Protein AF-A0A5E7HAX0-F1 (afdb_monomer)

Solvent-accessible surface area (backbone atoms only — not comparable to full-atom values): 4078 Å² total; per-residue (Å²): 136,60,73,66,60,57,53,53,48,51,50,51,34,52,52,28,46,54,51,27,52,53,40,46,52,54,49,49,52,38,50,49,39,26,74,76,70,72,39,74,70,76,47,73,70,57,53,46,57,36,49,53,29,47,50,48,30,51,52,36,49,46,55,51,53,56,52,57,59,63,74,75,69,131

Radius of gyration: 17.05 Å; Cα contacts (8 Å, |Δi|>4): 41; chains: 1; bounding box: 45×19×43 Å

Sequence (74 aa):
MTETNLILALQALDEAYVAFKKENEQLDQKIEQCLHAGGPWPTEADYRVWTDAADALRKAGQVHGEEVASSHGG

Mean predicted aligned error: 8.0 Å

Foldseek 3Di:
DDPVVLVVLVVQLVVLVVQLVVLVVVQVVQVVCCVPPVHDHDDPVSVVSNVVSVVSNVVSVVVNVVVVVVVPDD

Nearest PDB structures (foldseek):
  8tsh-assembly1_I  TM=7.941E-01  e=4.690E+00  Caldimonas thermodepolymerans
  6ixg-assembly1_A  TM=5.336E-01  e=2.633E+00  Homo sapiens
  6ixf-assembly1_A  TM=5.070E-01  e=2.633E+00  Homo sapiens

Organism: Pseudomonas fluorescens (NCBI:txid294)

pLDDT: mean 81.89, std 14.36, range [34.59, 95.25]

Secondary structure (DSSP, 8-state):
--HHHHHHHHHHHHHHHHHHHHHHHHHHHHHHHHHHH-PPPPPHHHHHHHHHHHHHHHHHHHHHHHHHHHTS--

Structure (mmCIF, N/CA/C/O backbone):
data_AF-A0A5E7HAX0-F1
#
_entry.id   AF-A0A5E7HAX0-F1
#
loop_
_atom_site.group_PDB
_atom_site.id
_atom_site.type_symbol
_atom_s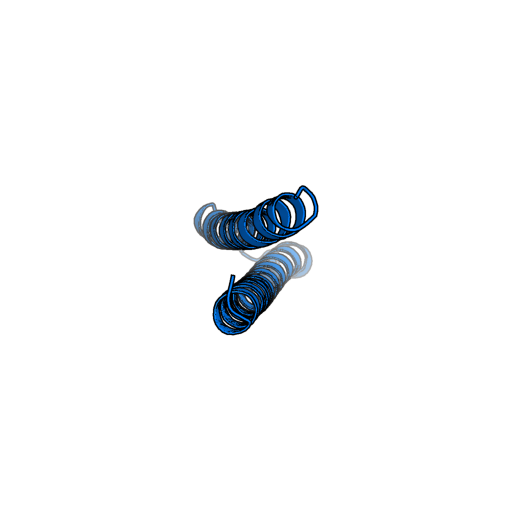ite.label_atom_id
_atom_site.label_alt_id
_atom_site.label_comp_id
_atom_site.label_asym_id
_atom_site.label_entity_id
_atom_site.label_seq_id
_atom_site.pdbx_PDB_ins_code
_atom_site.Cartn_x
_atom_site.Cartn_y
_atom_site.Cartn_z
_atom_site.occupancy
_atom_site.B_iso_or_equiv
_atom_site.auth_seq_id
_atom_site.auth_comp_id
_atom_site.auth_asym_id
_atom_site.auth_atom_id
_atom_site.pdbx_PDB_model_num
ATOM 1 N N . MET A 1 1 ? -20.063 2.803 23.951 1.00 53.19 1 MET A N 1
ATOM 2 C CA . MET A 1 1 ? -18.967 1.933 23.472 1.00 53.19 1 MET A CA 1
ATOM 3 C C . MET A 1 1 ? -17.957 1.774 24.592 1.00 53.19 1 MET A C 1
ATOM 5 O O . MET A 1 1 ? -17.750 2.734 25.321 1.00 53.19 1 MET A O 1
ATOM 9 N N . THR A 1 2 ? -17.408 0.577 24.787 1.00 64.06 2 THR A N 1
ATOM 10 C CA . THR A 1 2 ? -16.348 0.323 25.775 1.00 64.06 2 THR A CA 1
ATOM 11 C C . THR A 1 2 ? -15.000 0.779 25.212 1.00 64.06 2 THR A C 1
ATOM 13 O O . THR A 1 2 ? -14.790 0.694 24.003 1.00 64.06 2 THR A O 1
ATOM 16 N N . GLU A 1 3 ? -14.077 1.228 26.071 1.00 70.31 3 GLU A N 1
ATOM 17 C CA . GLU A 1 3 ? -12.693 1.608 25.708 1.00 70.31 3 GLU A CA 1
ATOM 18 C C . GLU A 1 3 ? -12.001 0.586 24.788 1.00 70.31 3 GLU A C 1
ATOM 20 O O . GLU A 1 3 ? -11.197 0.948 23.936 1.00 70.31 3 GLU A O 1
ATOM 25 N N . THR A 1 4 ? -12.364 -0.691 24.904 1.00 76.62 4 THR A N 1
ATOM 26 C CA . THR A 1 4 ? -11.835 -1.787 24.089 1.00 76.62 4 THR A CA 1
ATOM 27 C C . THR A 1 4 ? -12.097 -1.625 22.587 1.00 76.62 4 THR A C 1
ATOM 29 O O . THR A 1 4 ? -11.219 -1.956 21.797 1.00 76.62 4 THR A O 1
ATOM 32 N N . ASN A 1 5 ? -13.255 -1.097 22.171 1.00 77.81 5 ASN A N 1
ATOM 33 C CA . ASN A 1 5 ? -13.576 -0.949 20.742 1.00 77.81 5 ASN A CA 1
ATOM 34 C C . ASN A 1 5 ? -12.739 0.156 20.082 1.00 77.81 5 ASN A C 1
ATOM 36 O O . ASN A 1 5 ? -12.235 -0.034 18.978 1.00 77.81 5 ASN A O 1
ATOM 40 N N . LEU A 1 6 ? -12.512 1.259 20.803 1.00 78.00 6 LEU A N 1
ATOM 41 C CA . LEU A 1 6 ? -11.695 2.375 20.329 1.00 78.00 6 LEU A CA 1
ATOM 42 C C . LEU A 1 6 ? -10.220 1.972 20.182 1.00 78.00 6 LEU A C 1
ATOM 44 O O . LEU A 1 6 ? -9.579 2.316 19.192 1.00 78.00 6 LEU A O 1
ATOM 48 N N . ILE A 1 7 ? -9.687 1.208 21.144 1.00 83.69 7 ILE A N 1
ATOM 49 C CA . ILE A 1 7 ? -8.305 0.704 21.089 1.00 83.69 7 ILE A CA 1
ATOM 50 C C . ILE A 1 7 ? -8.108 -0.197 19.863 1.00 83.69 7 ILE A C 1
ATOM 52 O O . ILE A 1 7 ? -7.123 -0.039 19.146 1.00 83.69 7 ILE A O 1
ATOM 56 N N . LEU A 1 8 ? -9.057 -1.096 19.586 1.00 83.38 8 LEU A N 1
ATOM 57 C CA . LEU A 1 8 ? -8.992 -1.983 18.420 1.00 83.38 8 LEU A CA 1
ATOM 58 C C . LEU A 1 8 ? -9.082 -1.211 17.094 1.00 83.38 8 LEU A C 1
ATOM 60 O O . LEU A 1 8 ? -8.358 -1.535 16.154 1.00 83.38 8 LEU A O 1
ATOM 64 N N . ALA A 1 9 ? -9.924 -0.176 17.014 1.00 79.75 9 ALA A N 1
ATOM 65 C CA . ALA A 1 9 ? -10.040 0.660 15.819 1.00 79.75 9 ALA A CA 1
ATOM 66 C C . ALA A 1 9 ? -8.751 1.452 15.531 1.00 79.75 9 ALA A C 1
ATOM 68 O O . ALA A 1 9 ? -8.316 1.527 14.381 1.00 79.75 9 ALA A O 1
ATOM 69 N N . LEU A 1 10 ? -8.108 1.997 16.570 1.00 84.62 10 LEU A N 1
ATOM 70 C CA . LEU A 1 10 ? -6.821 2.692 16.449 1.00 84.62 10 LEU A CA 1
ATOM 71 C C . LEU A 1 10 ? -5.695 1.740 16.032 1.00 84.62 10 LEU A C 1
ATOM 73 O O . LEU A 1 10 ? -4.918 2.074 15.144 1.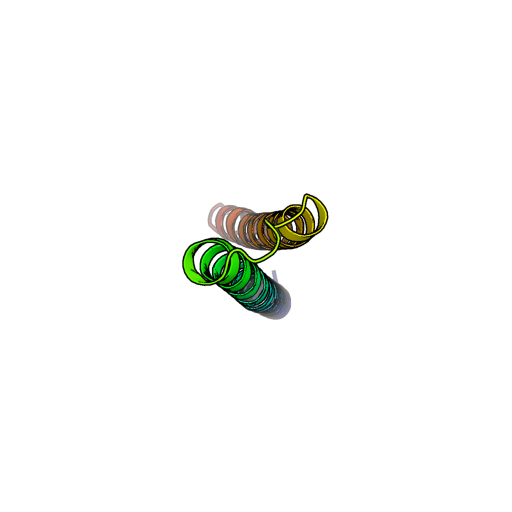00 84.62 10 LEU A O 1
ATOM 77 N N . GLN A 1 11 ? -5.647 0.533 16.603 1.00 87.69 11 GLN A N 1
ATOM 78 C CA . GLN A 1 11 ? -4.676 -0.488 16.199 1.00 87.69 11 GLN A CA 1
ATOM 79 C C . GLN A 1 11 ? -4.850 -0.891 14.730 1.00 87.69 11 GLN A C 1
ATOM 81 O O . GLN A 1 11 ? -3.872 -0.938 13.988 1.00 87.69 11 GLN A O 1
ATOM 86 N N . ALA A 1 12 ? -6.089 -1.116 14.286 1.00 85.81 12 ALA A N 1
ATOM 87 C CA . ALA A 1 12 ? -6.372 -1.443 12.891 1.00 85.81 12 ALA A CA 1
ATOM 88 C C . ALA A 1 12 ? -5.972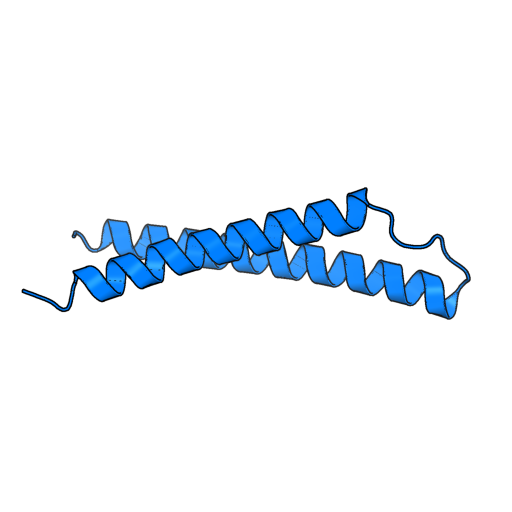 -0.308 11.930 1.00 85.81 12 ALA A C 1
ATOM 90 O O . ALA A 1 12 ? -5.488 -0.568 10.827 1.00 85.81 12 ALA A O 1
ATOM 91 N N . LEU A 1 13 ? -6.150 0.950 12.346 1.00 88.44 13 LEU A N 1
ATOM 92 C CA . LEU A 1 13 ? -5.733 2.116 11.571 1.00 88.44 13 LEU A CA 1
ATOM 93 C C . LEU A 1 13 ? -4.205 2.225 11.479 1.00 88.44 13 LEU A C 1
ATOM 95 O O . LEU A 1 13 ? -3.682 2.437 10.384 1.00 88.44 13 LEU A O 1
ATOM 99 N N . ASP A 1 14 ? -3.498 2.036 12.593 1.00 91.19 14 ASP A N 1
ATOM 100 C CA . ASP A 1 14 ? -2.033 2.054 12.637 1.00 91.19 14 ASP A CA 1
ATOM 101 C C . ASP A 1 14 ? -1.431 0.939 11.770 1.00 91.19 14 ASP A C 1
ATOM 103 O O . ASP A 1 14 ? -0.514 1.186 10.983 1.00 91.19 14 ASP A O 1
ATOM 107 N N . GLU A 1 15 ? -1.973 -0.279 11.847 1.00 91.19 15 GLU A N 1
ATOM 108 C CA . GLU A 1 15 ? -1.534 -1.404 11.015 1.00 91.19 15 GLU A CA 1
ATOM 109 C C . GLU A 1 15 ? -1.758 -1.136 9.521 1.00 91.19 15 GLU A C 1
ATOM 111 O O . GLU A 1 15 ? -0.847 -1.335 8.709 1.00 91.19 15 GLU A O 1
ATOM 116 N N . ALA A 1 16 ? -2.937 -0.623 9.150 1.00 90.88 16 ALA A N 1
ATOM 117 C CA . ALA A 1 16 ? -3.240 -0.255 7.769 1.00 90.88 16 ALA A CA 1
ATOM 118 C C . ALA A 1 16 ? -2.325 0.873 7.262 1.00 90.88 16 ALA A C 1
ATOM 120 O O . ALA A 1 16 ? -1.887 0.850 6.110 1.00 90.88 16 ALA A O 1
ATOM 121 N N . TYR A 1 17 ? -1.986 1.834 8.124 1.00 91.81 17 TYR A N 1
ATOM 122 C CA . TYR A 1 17 ? -1.076 2.927 7.793 1.00 91.81 17 TYR A CA 1
ATOM 123 C C . TYR A 1 17 ? 0.357 2.436 7.562 1.00 91.81 17 TYR A C 1
ATOM 125 O O . TYR A 1 17 ? 0.996 2.822 6.579 1.00 91.81 17 TYR A O 1
ATOM 133 N N . VAL A 1 18 ? 0.860 1.546 8.423 1.00 94.75 18 VAL A N 1
ATOM 134 C CA . VAL A 1 18 ? 2.189 0.937 8.263 1.00 94.75 18 VAL A CA 1
ATOM 135 C C . VAL A 1 18 ? 2.261 0.113 6.976 1.00 94.75 18 VAL A C 1
ATOM 137 O O . VAL A 1 18 ? 3.237 0.232 6.231 1.00 94.75 18 VAL A O 1
ATOM 140 N N . ALA A 1 19 ? 1.226 -0.680 6.684 1.00 92.44 19 ALA A N 1
ATOM 141 C CA . ALA A 1 19 ? 1.140 -1.457 5.451 1.00 92.44 19 ALA A CA 1
ATOM 142 C C . ALA A 1 19 ? 1.138 -0.551 4.210 1.00 92.44 19 ALA A C 1
ATOM 144 O O . ALA A 1 19 ? 1.957 -0.742 3.313 1.00 92.44 19 ALA A O 1
ATOM 145 N N . PHE A 1 20 ? 0.296 0.487 4.192 1.0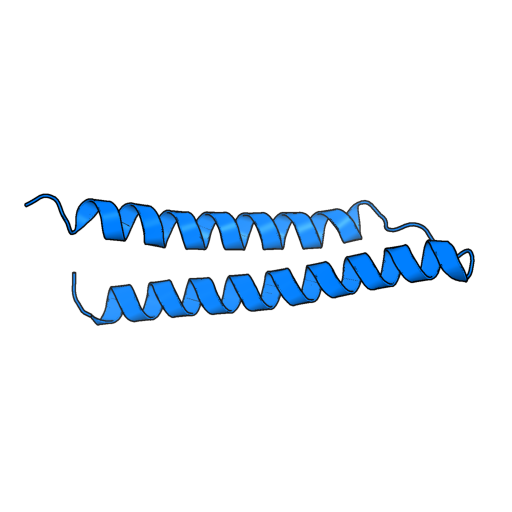0 93.62 20 PHE A N 1
ATOM 146 C CA . PHE A 1 20 ? 0.261 1.462 3.102 1.00 93.62 20 PHE A CA 1
ATOM 147 C C . PHE A 1 20 ? 1.620 2.131 2.882 1.00 93.62 20 PHE A C 1
ATOM 149 O O . PHE A 1 20 ? 2.106 2.174 1.754 1.00 93.62 20 PHE A O 1
ATOM 156 N N . LYS A 1 21 ? 2.273 2.602 3.951 1.00 95.25 21 LYS A N 1
ATOM 157 C CA . LYS A 1 21 ? 3.582 3.257 3.848 1.00 95.25 21 LYS A CA 1
ATOM 158 C C . LYS A 1 21 ? 4.632 2.335 3.225 1.00 95.25 21 LYS A C 1
ATOM 160 O O . LYS A 1 21 ? 5.405 2.776 2.379 1.00 95.25 21 LYS A O 1
ATOM 165 N N . LYS A 1 22 ? 4.642 1.060 3.619 1.00 95.06 22 LYS A N 1
ATOM 166 C CA . LYS A 1 22 ? 5.566 0.059 3.079 1.00 95.06 22 LYS A CA 1
ATOM 167 C C . LYS A 1 22 ? 5.341 -0.181 1.584 1.00 95.06 22 LYS A C 1
ATOM 169 O O . LYS A 1 22 ? 6.309 -0.255 0.831 1.00 95.06 22 LYS A O 1
ATOM 174 N N . GLU A 1 23 ? 4.092 -0.326 1.150 1.00 92.62 23 GLU A N 1
ATOM 175 C CA . GLU A 1 23 ? 3.784 -0.547 -0.269 1.00 92.62 23 GLU A CA 1
ATOM 176 C C . GLU A 1 23 ? 4.025 0.717 -1.108 1.00 92.62 23 GLU A C 1
ATOM 178 O O . GLU A 1 23 ? 4.499 0.625 -2.239 1.00 92.62 23 GLU A O 1
ATOM 183 N N . ASN A 1 24 ? 3.800 1.905 -0.537 1.00 93.19 24 ASN A N 1
ATOM 184 C CA . ASN A 1 24 ? 4.155 3.175 -1.168 1.00 93.19 24 ASN A CA 1
ATOM 185 C C . ASN A 1 24 ? 5.666 3.294 -1.398 1.00 93.19 24 ASN A C 1
ATOM 187 O O . ASN A 1 24 ? 6.089 3.608 -2.503 1.00 93.19 24 ASN A O 1
ATOM 191 N N . GLU A 1 25 ? 6.483 2.975 -0.390 1.00 94.69 25 GLU A N 1
ATOM 192 C CA . GLU A 1 25 ? 7.945 3.005 -0.519 1.00 94.69 25 GLU A CA 1
ATOM 193 C C . GLU A 1 25 ? 8.453 1.997 -1.565 1.00 94.69 25 GLU A C 1
ATOM 195 O O . GLU A 1 25 ? 9.348 2.309 -2.345 1.00 94.69 25 GLU A O 1
ATOM 200 N N . GLN A 1 26 ? 7.855 0.802 -1.640 1.00 92.00 26 GLN A N 1
ATOM 201 C CA . GLN A 1 26 ? 8.199 -0.184 -2.672 1.00 92.00 26 GLN A CA 1
ATOM 202 C C . GLN A 1 26 ? 7.860 0.297 -4.087 1.00 92.00 26 GLN A C 1
ATOM 204 O O . GLN A 1 26 ? 8.626 0.047 -5.022 1.00 92.00 26 GLN A O 1
ATOM 209 N N . LEU A 1 27 ? 6.713 0.959 -4.262 1.00 92.00 27 LEU A N 1
ATOM 210 C CA . LEU A 1 27 ? 6.314 1.515 -5.551 1.00 92.00 27 LEU A CA 1
ATOM 211 C C . LEU A 1 27 ? 7.241 2.667 -5.961 1.00 92.00 27 LEU A C 1
ATOM 213 O O . LEU A 1 27 ? 7.708 2.684 -7.101 1.00 92.00 27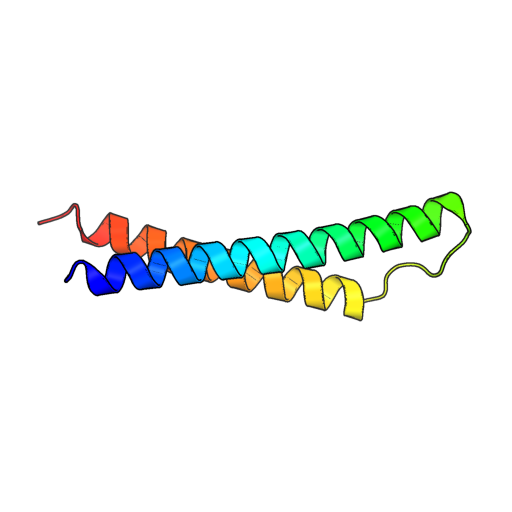 LEU A O 1
ATOM 217 N N . ASP A 1 28 ? 7.573 3.560 -5.027 1.00 92.38 28 ASP A N 1
ATOM 218 C CA . ASP A 1 28 ? 8.518 4.658 -5.250 1.00 92.38 28 ASP A CA 1
ATOM 219 C C . ASP A 1 28 ? 9.900 4.125 -5.653 1.00 92.38 28 ASP A C 1
ATOM 221 O O . ASP A 1 28 ? 10.443 4.537 -6.677 1.00 92.38 28 ASP A O 1
ATOM 225 N N . GLN A 1 29 ? 10.427 3.122 -4.941 1.00 90.69 29 GLN A N 1
ATOM 226 C CA . GLN A 1 29 ? 11.703 2.484 -5.291 1.00 90.69 29 GLN A CA 1
ATOM 227 C C . GLN A 1 29 ? 11.688 1.878 -6.701 1.00 90.69 29 GLN A C 1
ATOM 229 O O . GLN A 1 29 ? 12.679 1.974 -7.427 1.00 90.69 29 GLN A O 1
ATOM 234 N N . LYS A 1 30 ? 10.577 1.258 -7.119 1.00 88.94 30 LYS A N 1
ATOM 235 C CA . LYS A 1 30 ? 10.440 0.727 -8.485 1.00 88.94 30 LYS A CA 1
ATOM 236 C C . LYS A 1 30 ? 10.443 1.846 -9.517 1.00 88.94 30 LYS A C 1
ATOM 238 O O . LYS A 1 30 ? 11.144 1.733 -10.520 1.00 88.94 30 LYS A O 1
ATOM 243 N N . ILE A 1 31 ? 9.718 2.935 -9.268 1.00 89.44 31 ILE A N 1
ATOM 244 C CA . ILE A 1 31 ? 9.700 4.111 -10.148 1.00 89.44 31 ILE A CA 1
ATOM 245 C C . ILE A 1 31 ? 11.108 4.711 -10.265 1.00 89.44 31 ILE A C 1
ATOM 247 O O . ILE A 1 31 ? 11.579 4.954 -11.376 1.00 89.44 31 ILE A O 1
ATOM 251 N N . GLU A 1 32 ? 11.823 4.879 -9.153 1.00 90.69 32 GLU A N 1
ATOM 252 C CA . GLU A 1 32 ? 13.205 5.367 -9.153 1.00 90.69 32 GLU A CA 1
ATOM 253 C C . GLU A 1 32 ? 14.141 4.444 -9.947 1.00 90.69 32 GLU A C 1
ATOM 255 O O . GLU A 1 32 ? 14.926 4.914 -10.774 1.00 90.69 32 GLU A O 1
ATOM 260 N N . GLN A 1 33 ? 14.029 3.122 -9.782 1.00 87.88 33 GLN A N 1
ATOM 261 C CA . GLN A 1 33 ? 14.817 2.154 -10.558 1.00 87.88 33 GLN A CA 1
ATOM 262 C C . GLN A 1 33 ? 14.551 2.253 -12.068 1.00 87.88 33 GLN A C 1
ATOM 264 O O . GLN A 1 33 ? 15.482 2.116 -12.871 1.00 87.88 33 GLN A O 1
ATOM 269 N N . CYS A 1 34 ? 13.312 2.536 -12.472 1.00 88.31 34 CYS A N 1
ATOM 270 C CA . CYS A 1 34 ? 12.972 2.777 -13.876 1.00 88.31 34 CYS A CA 1
ATOM 271 C C . CYS A 1 34 ? 13.667 4.026 -14.415 1.00 88.31 34 CYS A C 1
ATOM 273 O O . CYS A 1 34 ? 14.246 3.995 -15.501 1.00 88.31 34 CYS A O 1
ATOM 275 N N . LEU A 1 35 ? 13.638 5.111 -13.637 1.00 85.31 35 LEU A N 1
ATOM 27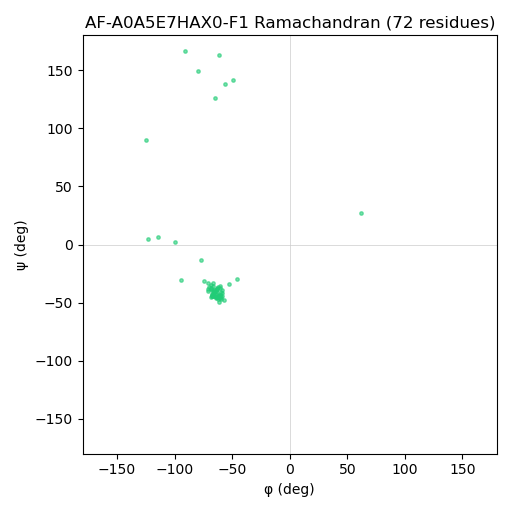6 C CA . LEU A 1 35 ? 14.186 6.409 -14.024 1.00 85.31 35 LEU A CA 1
ATOM 277 C C . LEU A 1 35 ? 15.720 6.413 -14.088 1.00 85.31 35 LEU A C 1
ATOM 279 O O . LEU A 1 35 ? 16.290 7.061 -14.963 1.00 85.31 35 LEU A O 1
ATOM 283 N N . HIS A 1 36 ? 16.389 5.693 -13.185 1.00 82.44 36 HIS A N 1
ATOM 284 C CA . HIS A 1 36 ? 17.848 5.731 -13.057 1.00 82.44 36 HIS A CA 1
ATOM 285 C C . HIS A 1 36 ? 18.587 4.631 -13.828 1.00 82.44 36 HIS A C 1
ATOM 287 O O . HIS A 1 36 ? 19.718 4.858 -14.258 1.00 82.44 36 HIS A O 1
ATOM 293 N N . ALA A 1 37 ? 17.988 3.449 -14.003 1.00 73.31 37 ALA A N 1
ATOM 294 C CA . ALA A 1 37 ? 18.692 2.274 -14.528 1.00 73.31 37 ALA A CA 1
ATOM 295 C C . ALA A 1 37 ? 18.054 1.666 -15.788 1.00 73.31 37 ALA A C 1
ATOM 297 O O . ALA A 1 37 ? 18.495 0.610 -16.240 1.00 73.31 37 ALA A O 1
ATOM 298 N N . GLY A 1 38 ? 17.009 2.292 -16.345 1.00 78.06 38 GLY A N 1
ATOM 299 C CA . GLY A 1 38 ? 16.205 1.665 -17.400 1.00 78.06 38 GLY A CA 1
ATOM 300 C C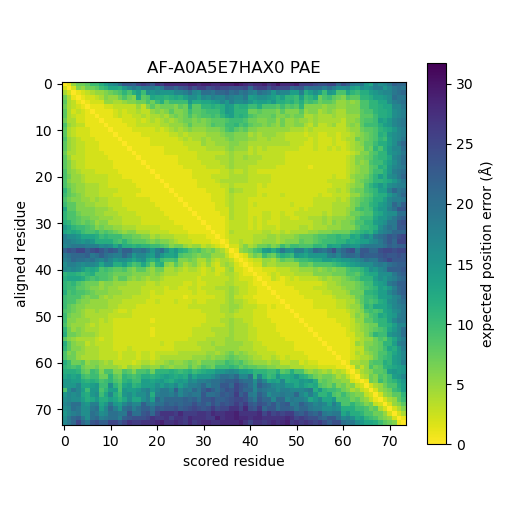 . GLY A 1 38 ? 15.524 0.380 -16.916 1.00 78.06 38 GLY A C 1
ATOM 301 O O . GLY A 1 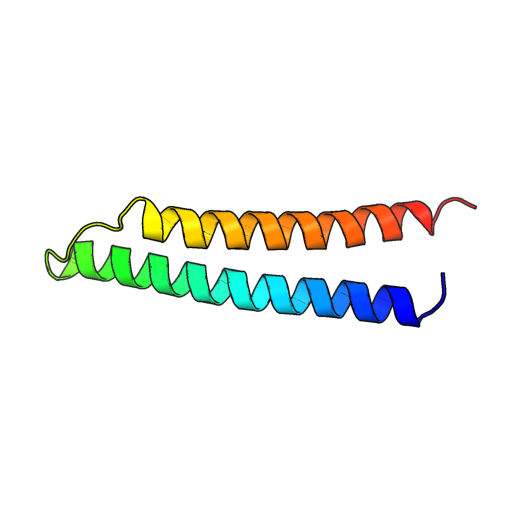38 ? 15.295 -0.534 -17.709 1.00 78.06 38 GLY A O 1
ATOM 302 N N . GLY A 1 39 ? 15.262 0.292 -15.605 1.00 75.62 39 GLY A N 1
ATOM 303 C CA . GLY A 1 39 ? 14.568 -0.826 -14.981 1.00 75.62 39 GLY A CA 1
ATOM 304 C C . GLY A 1 39 ? 13.144 -1.004 -15.522 1.00 75.62 39 GLY A C 1
ATOM 305 O O . GLY A 1 39 ? 12.599 -0.104 -16.168 1.00 75.62 39 GLY A O 1
ATOM 306 N N . PRO A 1 40 ? 12.534 -2.178 -15.292 1.00 81.62 40 PRO A N 1
ATOM 307 C CA . PRO A 1 40 ? 11.193 -2.460 -15.780 1.00 81.62 40 PRO A CA 1
ATOM 308 C C . PRO A 1 40 ? 10.178 -1.538 -15.106 1.00 81.62 40 PRO A C 1
ATOM 310 O O . PRO A 1 40 ? 10.107 -1.510 -13.878 1.00 81.62 40 PRO A O 1
ATOM 313 N N . TRP A 1 41 ? 9.379 -0.838 -15.919 1.00 85.12 41 TRP A N 1
ATOM 314 C CA . TRP A 1 41 ? 8.267 -0.012 -15.444 1.00 85.12 41 TRP A CA 1
ATOM 315 C C . TRP A 1 41 ? 7.382 -0.788 -14.462 1.00 85.12 41 TRP A C 1
ATOM 317 O O . TRP A 1 41 ? 7.137 -1.978 -14.696 1.00 85.12 41 TRP A O 1
ATOM 327 N N . PRO A 1 42 ? 6.881 -0.138 -13.392 1.00 88.69 42 PRO A N 1
ATOM 328 C CA . PRO A 1 42 ? 5.962 -0.786 -12.476 1.00 88.69 42 PRO A CA 1
ATOM 329 C C . PRO A 1 42 ? 4.755 -1.314 -13.250 1.00 88.69 42 PRO A C 1
ATOM 331 O O . PRO A 1 42 ? 4.236 -0.675 -14.170 1.00 88.69 42 PRO A O 1
ATOM 334 N N . THR A 1 43 ? 4.334 -2.512 -12.888 1.00 91.88 43 THR A N 1
ATOM 335 C CA . THR A 1 43 ? 3.236 -3.226 -13.527 1.00 91.88 43 THR A CA 1
ATOM 336 C C . THR A 1 43 ? 1.915 -2.920 -12.836 1.00 91.88 43 THR A C 1
ATOM 338 O O . THR A 1 43 ? 1.874 -2.427 -11.710 1.00 91.88 43 THR A O 1
ATOM 341 N N . GLU A 1 44 ? 0.807 -3.287 -13.477 1.00 93.31 44 GLU A N 1
ATOM 342 C CA . GLU A 1 44 ? -0.522 -3.215 -12.861 1.00 93.31 44 GLU A CA 1
ATOM 343 C C . GLU A 1 44 ? -0.576 -3.937 -11.504 1.00 93.31 44 GLU A C 1
ATOM 345 O O . GLU A 1 44 ? -1.245 -3.467 -10.588 1.00 93.31 44 GLU A O 1
ATOM 350 N N . ALA A 1 45 ? 0.173 -5.033 -11.337 1.00 91.81 45 ALA A N 1
ATOM 351 C CA . ALA A 1 45 ? 0.245 -5.748 -10.067 1.00 91.81 45 ALA A CA 1
ATOM 352 C C . ALA A 1 45 ? 0.855 -4.886 -8.947 1.00 91.81 45 ALA A C 1
ATOM 354 O O . ALA A 1 45 ? 0.357 -4.913 -7.825 1.00 91.81 45 ALA A O 1
ATOM 355 N N . ASP A 1 46 ? 1.875 -4.082 -9.257 1.00 89.56 46 ASP A N 1
ATOM 356 C CA . ASP A 1 46 ? 2.529 -3.189 -8.293 1.00 89.56 46 ASP A CA 1
ATOM 357 C C . ASP A 1 46 ? 1.585 -2.068 -7.850 1.00 89.56 46 ASP A C 1
ATOM 359 O O . ASP A 1 46 ? 1.427 -1.801 -6.658 1.00 89.56 46 ASP A O 1
ATOM 363 N N . TYR A 1 47 ? 0.880 -1.465 -8.811 1.00 90.38 47 TYR A N 1
ATOM 364 C CA . TYR A 1 47 ? -0.132 -0.450 -8.523 1.00 90.38 47 TYR A CA 1
ATOM 365 C C . TYR A 1 47 ? -1.337 -1.020 -7.777 1.00 90.38 47 TYR A C 1
ATOM 367 O O . TYR A 1 47 ? -1.930 -0.328 -6.949 1.00 90.38 47 TYR A O 1
ATOM 375 N N . ARG A 1 48 ? -1.711 -2.275 -8.041 1.00 93.44 48 ARG A N 1
ATOM 376 C CA . ARG A 1 48 ? -2.843 -2.924 -7.379 1.00 93.44 48 ARG A CA 1
ATOM 377 C C . ARG A 1 48 ? -2.579 -3.148 -5.898 1.00 93.44 48 ARG A C 1
ATOM 379 O O . ARG A 1 48 ? -3.437 -2.811 -5.095 1.00 93.44 48 ARG A O 1
ATOM 386 N N . VAL A 1 49 ? -1.390 -3.627 -5.534 1.00 91.25 49 VAL A N 1
ATOM 387 C CA . VAL A 1 49 ? -1.007 -3.805 -4.123 1.00 91.25 49 VAL A CA 1
ATOM 388 C C . VAL A 1 49 ? -1.022 -2.465 -3.379 1.00 91.25 49 VAL A C 1
ATOM 390 O O . VAL A 1 49 ? -1.584 -2.371 -2.288 1.00 91.25 49 VAL A O 1
ATOM 393 N N . TRP A 1 50 ? -0.492 -1.407 -3.999 1.00 93.31 50 TRP A N 1
ATOM 394 C CA . TRP A 1 50 ? -0.561 -0.054 -3.444 1.00 93.31 50 TRP A CA 1
ATOM 395 C C . TRP A 1 50 ? -2.007 0.447 -3.287 1.00 93.31 50 TRP A C 1
ATOM 397 O O . TRP A 1 50 ? -2.374 0.982 -2.240 1.00 93.31 50 TRP A O 1
ATOM 407 N N . THR A 1 51 ? -2.848 0.231 -4.302 1.00 93.56 51 THR A N 1
ATOM 408 C CA . THR A 1 51 ? -4.258 0.656 -4.300 1.00 93.56 51 THR A CA 1
ATOM 409 C C . THR A 1 51 ? -5.068 -0.092 -3.241 1.00 93.56 51 THR A C 1
ATOM 411 O O . THR A 1 51 ? -5.854 0.527 -2.526 1.00 93.56 51 THR A O 1
ATOM 414 N N . ASP A 1 52 ? -4.852 -1.401 -3.095 1.00 93.62 52 ASP A N 1
ATOM 415 C CA . ASP A 1 52 ? -5.519 -2.232 -2.090 1.00 93.62 52 ASP A CA 1
ATOM 416 C C . ASP A 1 52 ? -5.141 -1.775 -0.667 1.00 93.62 52 ASP A C 1
ATOM 418 O O . ASP A 1 52 ? -6.011 -1.650 0.199 1.00 93.62 52 ASP A O 1
ATOM 422 N N . ALA A 1 53 ? -3.866 -1.440 -0.430 1.00 91.19 53 AL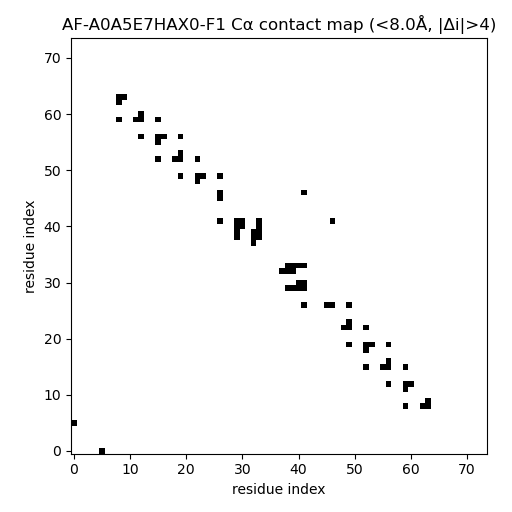A A N 1
ATOM 423 C CA . ALA A 1 53 ? -3.409 -0.897 0.850 1.00 91.19 53 ALA A CA 1
ATOM 424 C C . ALA A 1 53 ? -3.980 0.507 1.135 1.00 91.19 53 ALA A C 1
ATOM 426 O O . ALA A 1 53 ? -4.386 0.796 2.263 1.00 91.19 53 ALA A O 1
ATOM 427 N N . ALA A 1 54 ? -4.071 1.367 0.115 1.00 90.38 54 ALA A N 1
ATOM 428 C CA . ALA A 1 54 ? -4.686 2.689 0.230 1.00 90.38 54 ALA A CA 1
ATOM 429 C C . ALA A 1 54 ? -6.191 2.599 0.545 1.00 90.38 54 ALA A C 1
ATOM 431 O O . ALA A 1 54 ? -6.704 3.349 1.380 1.00 90.38 54 ALA A O 1
ATOM 432 N N . ASP A 1 55 ? -6.905 1.660 -0.082 1.00 92.75 55 ASP A N 1
ATOM 433 C CA . ASP A 1 55 ? -8.324 1.427 0.184 1.00 92.75 55 ASP A CA 1
ATOM 434 C C . ASP A 1 55 ? -8.558 0.855 1.590 1.00 92.75 55 ASP A C 1
ATOM 436 O O . ASP A 1 55 ? -9.493 1.276 2.277 1.00 92.75 55 ASP A O 1
ATOM 440 N N . ALA A 1 56 ? -7.683 -0.042 2.057 1.00 90.50 56 ALA A N 1
ATOM 441 C CA . ALA A 1 56 ? -7.716 -0.560 3.424 1.00 90.50 56 ALA A CA 1
ATOM 442 C C . ALA A 1 56 ? -7.520 0.557 4.463 1.00 90.50 56 ALA A C 1
ATOM 444 O O . ALA A 1 56 ? -8.306 0.656 5.407 1.00 90.50 56 ALA A O 1
ATOM 445 N N . LEU A 1 57 ? -6.544 1.449 4.250 1.00 90.56 57 LEU A N 1
ATOM 446 C CA . LEU A 1 57 ? -6.322 2.620 5.102 1.00 90.56 57 LEU A CA 1
ATOM 447 C C . LEU A 1 57 ? -7.536 3.557 5.104 1.00 90.56 57 LEU A C 1
ATOM 449 O O . LEU A 1 57 ? -7.988 3.999 6.162 1.00 90.56 57 LEU A O 1
ATOM 453 N N . ARG A 1 58 ? -8.114 3.826 3.928 1.00 90.25 58 ARG A N 1
ATOM 454 C CA . ARG A 1 58 ? -9.317 4.655 3.794 1.00 90.25 58 ARG A CA 1
ATOM 455 C C . ARG A 1 58 ? -10.497 4.063 4.564 1.00 90.25 58 ARG A C 1
ATOM 457 O O . ARG A 1 58 ? -11.178 4.794 5.278 1.00 90.25 58 ARG A O 1
ATOM 464 N N . LYS A 1 59 ? -10.732 2.753 4.448 1.00 88.25 59 LYS A N 1
ATOM 465 C CA . LYS A 1 59 ? -11.796 2.049 5.180 1.00 88.25 59 LYS A CA 1
ATOM 466 C C . LYS A 1 59 ? -11.565 2.088 6.689 1.00 88.25 59 LYS A C 1
ATOM 468 O O . LYS A 1 59 ? -12.495 2.421 7.417 1.00 88.25 59 LYS A O 1
ATOM 473 N N . ALA A 1 60 ? -10.341 1.830 7.153 1.00 86.00 60 ALA A N 1
ATOM 474 C CA . ALA A 1 60 ? -9.992 1.931 8.572 1.00 86.00 60 ALA A CA 1
ATOM 475 C C . ALA A 1 60 ? -10.231 3.353 9.117 1.00 86.00 60 ALA A C 1
ATOM 477 O O . ALA A 1 60 ? -10.811 3.526 10.188 1.00 86.00 60 ALA A O 1
ATOM 478 N N . GLY A 1 61 ? -9.879 4.381 8.336 1.00 83.56 61 GLY A N 1
ATOM 479 C CA . GLY A 1 61 ? -10.119 5.781 8.687 1.00 83.56 61 GLY A CA 1
ATOM 480 C C . GLY A 1 61 ? -11.601 6.178 8.694 1.00 83.56 61 GLY A C 1
ATOM 481 O O . GLY A 1 61 ? -12.013 6.968 9.541 1.00 83.56 61 GLY A O 1
ATOM 482 N N . GLN A 1 62 ? -12.421 5.620 7.795 1.00 83.12 62 GLN A N 1
ATOM 483 C CA . GLN A 1 62 ? -13.875 5.842 7.785 1.00 83.12 62 GLN A CA 1
ATOM 484 C C . GLN A 1 62 ? -14.558 5.224 9.004 1.00 83.12 62 GLN A C 1
ATOM 486 O O . GLN A 1 62 ? -15.392 5.883 9.615 1.00 83.12 62 GLN A O 1
ATOM 491 N N . VAL A 1 63 ? -14.170 4.004 9.387 1.00 74.25 63 VAL A N 1
ATOM 492 C CA . VAL A 1 63 ? -14.687 3.344 10.596 1.00 74.25 63 VAL A CA 1
ATOM 493 C C . VAL A 1 63 ? -14.382 4.190 11.833 1.00 74.25 63 VAL A C 1
ATOM 495 O O . VAL A 1 63 ? -15.277 4.444 12.631 1.00 74.25 63 VAL A O 1
ATOM 498 N N . HIS A 1 64 ? -13.163 4.725 11.943 1.00 64.69 64 HIS A N 1
ATOM 499 C CA . HIS A 1 64 ? -12.812 5.652 13.019 1.00 64.69 64 HIS A CA 1
ATOM 500 C C . HIS A 1 64 ? -13.610 6.972 12.945 1.00 64.69 64 HIS A C 1
ATOM 502 O O . HIS A 1 64 ? -14.139 7.440 13.949 1.00 64.69 64 HIS A O 1
ATOM 508 N N . GLY A 1 65 ? -13.733 7.589 11.765 1.00 60.72 65 GLY A N 1
ATOM 509 C CA . GLY A 1 65 ? -14.433 8.870 11.593 1.00 60.72 65 GLY A CA 1
ATOM 510 C C . GLY A 1 65 ? -15.943 8.811 11.862 1.00 60.72 65 GLY A C 1
ATOM 511 O O . GLY A 1 65 ? -16.498 9.725 12.471 1.00 60.72 65 GLY A O 1
ATOM 512 N N . GLU A 1 66 ? -16.607 7.732 11.448 1.00 58.72 66 GLU A N 1
ATOM 513 C CA . GLU A 1 66 ? -18.045 7.508 11.656 1.00 58.72 66 GLU A CA 1
ATOM 514 C C . GLU A 1 66 ? -18.363 7.126 13.116 1.00 58.72 66 GLU A C 1
ATOM 516 O O . GLU A 1 66 ? -19.393 7.528 13.668 1.00 58.72 66 GLU A O 1
ATOM 521 N N . GLU A 1 67 ? -17.430 6.442 13.787 1.00 53.56 67 GLU A N 1
ATOM 522 C CA . GLU A 1 67 ? -17.513 6.103 15.210 1.00 53.56 67 GLU A CA 1
ATOM 523 C C . GLU A 1 67 ? -17.331 7.333 16.122 1.00 53.56 67 GLU A C 1
ATOM 525 O O . GLU A 1 67 ? -18.083 7.514 17.087 1.00 53.56 67 GLU A O 1
ATOM 530 N N . VAL A 1 68 ? -16.409 8.241 15.776 1.00 55.81 68 VAL A N 1
ATOM 531 C CA . VAL A 1 68 ? -16.216 9.519 16.489 1.00 55.81 68 VAL A CA 1
ATOM 532 C C . VAL A 1 68 ? -17.406 10.466 16.281 1.00 55.81 68 VAL A C 1
ATOM 534 O O . VAL A 1 68 ? -17.838 11.130 17.223 1.00 55.81 68 VAL A O 1
ATOM 537 N N . ALA A 1 69 ? -17.999 10.500 15.082 1.00 55.84 69 ALA A N 1
ATOM 538 C CA . ALA A 1 69 ? -19.196 11.303 14.816 1.00 55.84 69 ALA A CA 1
ATOM 539 C C . ALA A 1 69 ? -20.435 10.791 15.582 1.00 55.84 69 ALA A C 1
ATOM 541 O O . ALA A 1 69 ? -21.238 11.588 16.068 1.00 55.84 69 ALA A O 1
ATOM 542 N N . SER A 1 70 ? -20.564 9.470 15.752 1.00 52.91 70 SER A N 1
ATOM 543 C CA . SER A 1 70 ? -21.683 8.838 16.471 1.00 52.91 70 SER A CA 1
ATOM 544 C C . SER A 1 70 ? -21.584 8.934 18.001 1.00 52.91 70 SER A C 1
ATOM 546 O O . SER A 1 70 ? -22.563 8.669 18.694 1.00 52.91 70 SER A O 1
ATOM 548 N N . SER A 1 71 ? -20.428 9.314 18.552 1.00 51.94 71 SER A N 1
ATOM 549 C CA . SER A 1 71 ? -20.202 9.443 20.002 1.00 51.94 71 SER A CA 1
ATOM 550 C C . SER A 1 71 ? -20.286 10.887 20.528 1.00 51.94 71 SER A C 1
ATOM 552 O O . SER A 1 71 ? -20.137 11.102 21.729 1.00 51.94 71 SER A O 1
ATOM 554 N N . HIS A 1 72 ? -20.591 11.867 19.665 1.00 48.75 72 HIS A N 1
ATOM 555 C CA . HIS A 1 72 ? -20.743 13.290 20.021 1.00 48.75 72 HIS A CA 1
ATOM 556 C C . HIS A 1 72 ? -22.171 13.850 19.849 1.00 48.75 72 HIS A C 1
ATOM 558 O O . HIS A 1 72 ? -22.383 15.051 20.012 1.00 48.75 72 HIS A O 1
ATOM 564 N N . GLY A 1 73 ? -23.152 13.002 19.525 1.00 46.81 73 GLY A N 1
ATOM 565 C CA . GLY A 1 73 ? -24.568 13.366 19.429 1.00 46.81 73 GLY A CA 1
ATOM 566 C C . GLY A 1 73 ? -25.431 12.481 20.325 1.00 46.81 73 GLY A C 1
ATOM 567 O O . GLY A 1 73 ? -25.896 11.434 19.882 1.00 46.81 73 GLY A O 1
ATOM 568 N N . GLY A 1 74 ? -25.633 12.899 21.574 1.00 34.59 74 GLY A N 1
ATOM 569 C CA . GLY A 1 74 ? -26.509 12.253 22.553 1.00 34.59 74 GLY A CA 1
ATOM 570 C C . GLY A 1 74 ? -26.720 13.138 23.766 1.00 34.59 74 GLY A C 1
ATOM 571 O O . GLY A 1 74 ? -25.695 13.512 24.375 1.00 34.59 74 GLY A O 1
#